Protein AF-A0AAC8YVH4-F1 (afdb_monomer_lite)

Secondary structure (DSSP, 8-state):
--S---HHHHTTTT-HHHHHHHHHTTPPPP-TTTT-EE-EEEEESSTTHHHHHHHHHHHHHHTT-EESSTTSEEEEETTSSS-HHHHT--

pLDDT: mean 82.09, std 15.29, range [42.44, 97.94]

Foldseek 3Di:
DDDDDDLCVQQVHPNPVRSVVCVVVVRDHDLVCAAAEAADEFEEQDPDQVVVLVVVVVVVVVSNYHHPDPPRRYGDYPAPPHDPVPRPPD

Organism: Aminobacter aminovorans (NCBI:txid83263)

Radius of gyration: 19.47 Å; chains: 1; bounding box: 40×30×52 Å

Sequence (90 aa):
MNGIYPMWVAAHGKQAGEAKVVELAGWPYPRHLAGRLFPVVVHGDVEGAKNVRRLLVDWLAFMRLAPASARAQLDRHIGYWQPCATSHLA

Structure (mmCIF, N/CA/C/O backbone):
data_AF-A0AAC8YVH4-F1
#
_entry.id   AF-A0AAC8YVH4-F1
#
loop_
_atom_site.group_PDB
_atom_site.id
_atom_site.type_symbol
_atom_site.label_atom_id
_atom_site.label_alt_id
_atom_site.label_comp_id
_atom_site.label_asym_id
_atom_site.label_entity_id
_atom_site.label_seq_id
_atom_site.pdbx_PDB_ins_code
_atom_site.Cartn_x
_atom_site.Cartn_y
_atom_site.Cartn_z
_atom_site.occupancy
_atom_site.B_iso_or_equiv
_atom_site.auth_seq_id
_atom_site.auth_comp_id
_atom_site.auth_asym_id
_atom_site.auth_atom_id
_atom_site.pdbx_PDB_model_num
ATOM 1 N N . MET A 1 1 ? 20.540 -16.306 -17.689 1.00 42.44 1 MET A N 1
ATOM 2 C CA . MET A 1 1 ? 20.393 -15.507 -16.451 1.00 42.44 1 MET A CA 1
ATOM 3 C C . MET A 1 1 ? 18.962 -15.658 -15.969 1.00 42.44 1 MET A C 1
ATOM 5 O O . MET A 1 1 ? 18.054 -15.128 -16.595 1.00 42.44 1 MET A O 1
ATOM 9 N N . ASN A 1 2 ? 18.754 -16.471 -14.935 1.00 44.56 2 ASN A N 1
ATOM 10 C CA . ASN A 1 2 ? 17.423 -16.827 -14.453 1.00 44.56 2 ASN A CA 1
ATOM 11 C C . ASN A 1 2 ? 16.892 -15.741 -13.503 1.00 44.56 2 ASN A C 1
ATOM 13 O O . ASN A 1 2 ? 17.430 -15.571 -12.418 1.00 44.56 2 ASN A O 1
ATOM 17 N N . GLY A 1 3 ? 15.826 -15.049 -13.918 1.00 55.50 3 GLY A N 1
ATOM 18 C CA . GLY A 1 3 ? 14.749 -14.580 -13.040 1.00 55.50 3 GLY A CA 1
ATOM 19 C C . GLY A 1 3 ? 14.985 -13.345 -12.157 1.00 55.50 3 GLY A C 1
ATOM 20 O O . GLY A 1 3 ? 15.406 -13.464 -11.018 1.00 55.50 3 GLY A O 1
ATOM 21 N N . ILE A 1 4 ? 14.513 -12.184 -12.631 1.00 62.16 4 ILE A N 1
ATOM 22 C CA . ILE A 1 4 ? 13.888 -11.127 -11.807 1.00 62.16 4 ILE A CA 1
ATOM 23 C C . ILE A 1 4 ? 14.755 -10.561 -10.651 1.00 62.16 4 ILE A C 1
ATOM 25 O O . ILE A 1 4 ? 14.294 -10.433 -9.518 1.00 62.16 4 ILE A O 1
ATOM 29 N N . TYR A 1 5 ? 16.009 -10.184 -10.909 1.00 64.31 5 TYR A N 1
ATOM 30 C CA . TYR A 1 5 ? 16.788 -9.414 -9.928 1.00 64.31 5 TYR A CA 1
ATOM 31 C C . TYR A 1 5 ? 16.362 -7.937 -9.915 1.00 64.31 5 TYR A C 1
ATOM 33 O O . TYR A 1 5 ? 16.011 -7.408 -10.974 1.00 64.31 5 TYR A O 1
ATOM 41 N N . PRO A 1 6 ? 16.416 -7.246 -8.758 1.00 69.50 6 PRO A N 1
ATOM 42 C CA . PRO A 1 6 ? 16.168 -5.809 -8.679 1.00 69.50 6 PRO A CA 1
ATOM 43 C C . PRO A 1 6 ? 17.084 -5.017 -9.625 1.00 69.50 6 PRO A C 1
ATOM 45 O O . PRO A 1 6 ? 18.254 -5.371 -9.774 1.00 69.50 6 PRO A O 1
ATOM 48 N N . MET A 1 7 ? 16.601 -3.908 -10.196 1.00 69.06 7 MET A N 1
ATOM 49 C CA . MET A 1 7 ? 17.367 -3.100 -11.160 1.00 69.06 7 MET A CA 1
ATOM 50 C C . MET A 1 7 ? 18.732 -2.642 -10.613 1.00 69.06 7 MET A C 1
ATOM 52 O O . MET A 1 7 ? 19.718 -2.644 -11.338 1.00 69.06 7 MET A O 1
ATOM 56 N N . TRP A 1 8 ? 18.823 -2.338 -9.314 1.00 61.56 8 TRP A N 1
ATOM 57 C CA . TRP A 1 8 ? 20.074 -1.948 -8.656 1.00 61.56 8 TRP A CA 1
ATOM 58 C C . TRP A 1 8 ? 21.065 -3.108 -8.486 1.00 61.56 8 TRP A C 1
ATOM 60 O O . TRP A 1 8 ? 22.254 -2.859 -8.344 1.00 61.56 8 TRP A O 1
ATOM 70 N N . VAL A 1 9 ? 20.614 -4.367 -8.524 1.00 71.06 9 VAL A N 1
ATOM 71 C CA . VAL A 1 9 ? 21.516 -5.532 -8.570 1.00 71.06 9 VAL A CA 1
ATOM 72 C C . VAL A 1 9 ? 22.048 -5.719 -9.991 1.00 71.06 9 VAL A C 1
ATOM 74 O O . VAL A 1 9 ? 23.236 -5.959 -10.167 1.00 71.06 9 VAL A O 1
ATOM 77 N N . ALA A 1 10 ? 21.188 -5.557 -11.003 1.00 70.44 10 ALA A N 1
ATOM 78 C CA . ALA A 1 10 ? 21.563 -5.699 -12.412 1.00 70.44 10 ALA A CA 1
ATOM 79 C C . ALA A 1 10 ? 22.483 -4.571 -12.923 1.00 70.44 10 ALA A C 1
ATOM 81 O O . ALA A 1 10 ? 23.324 -4.823 -13.778 1.00 70.44 10 ALA A O 1
ATOM 82 N N . ALA A 1 11 ? 22.336 -3.354 -12.392 1.00 75.19 11 ALA A N 1
ATOM 83 C CA . ALA A 1 11 ? 23.133 -2.170 -12.738 1.00 75.19 11 ALA A CA 1
ATOM 84 C C . ALA A 1 11 ? 24.248 -1.854 -11.715 1.00 75.19 11 ALA A C 1
ATOM 86 O O . ALA A 1 11 ? 24.644 -0.698 -11.556 1.00 75.19 11 ALA A O 1
ATOM 87 N N . HIS A 1 12 ? 24.682 -2.857 -10.940 1.00 75.56 12 HIS A N 1
ATOM 88 C CA . HIS A 1 12 ? 25.777 -2.753 -9.960 1.00 75.56 12 HIS A CA 1
ATOM 89 C C . HIS A 1 12 ? 25.687 -1.537 -9.011 1.00 75.56 12 HIS A C 1
ATOM 91 O O . HIS A 1 12 ? 26.685 -0.899 -8.670 1.00 75.56 12 HIS A O 1
ATOM 97 N N . GLY A 1 13 ? 24.479 -1.202 -8.557 1.00 74.00 13 GLY A N 1
ATOM 98 C CA . GLY A 1 13 ? 24.219 -0.114 -7.621 1.00 74.00 13 GLY A CA 1
ATOM 99 C C . GLY A 1 13 ? 23.821 1.199 -8.298 1.00 74.00 13 GLY A C 1
ATOM 100 O O . GLY A 1 13 ? 22.746 1.296 -8.885 1.00 74.00 13 GLY A O 1
ATOM 101 N N . LYS A 1 14 ? 24.635 2.251 -8.118 1.00 74.81 14 LYS A N 1
ATOM 102 C CA . LYS A 1 14 ? 24.298 3.653 -8.462 1.00 74.81 14 LYS A CA 1
ATOM 103 C C . LYS A 1 14 ? 24.772 4.091 -9.858 1.00 74.81 14 LYS A C 1
ATOM 105 O O . LYS A 1 14 ? 24.949 5.284 -10.099 1.00 74.81 14 LYS A O 1
ATOM 110 N N . GLN A 1 15 ? 25.007 3.157 -10.776 1.00 83.19 15 GLN A N 1
ATOM 111 C CA . GLN A 1 15 ? 25.477 3.488 -12.121 1.00 83.19 15 GLN A CA 1
ATOM 112 C C . GLN A 1 15 ? 24.297 3.808 -13.046 1.00 83.19 15 GLN A C 1
ATOM 114 O O . GLN A 1 15 ? 23.674 2.923 -13.629 1.00 83.19 15 GLN A O 1
ATOM 119 N N . ALA A 1 16 ? 23.986 5.099 -13.194 1.00 84.56 16 ALA A N 1
ATOM 120 C CA . ALA A 1 16 ? 22.829 5.552 -13.975 1.00 84.56 16 ALA A CA 1
ATOM 121 C C . ALA A 1 16 ? 22.866 5.101 -15.451 1.00 84.56 16 ALA A C 1
ATOM 123 O O . ALA A 1 16 ? 21.824 4.792 -16.027 1.00 84.56 16 ALA A O 1
ATOM 124 N N . GLY A 1 17 ? 24.059 5.032 -16.058 1.00 87.31 17 GLY A N 1
ATOM 125 C CA . GLY A 1 17 ? 24.230 4.568 -17.439 1.00 87.31 17 GLY A CA 1
ATOM 126 C C . GLY A 1 17 ? 23.832 3.101 -17.626 1.00 87.31 17 GLY A C 1
ATOM 127 O O . GLY A 1 17 ? 23.081 2.783 -18.545 1.00 87.31 17 GLY A O 1
ATOM 128 N N . GLU A 1 18 ? 24.269 2.224 -16.722 1.00 83.56 18 GLU A N 1
ATOM 129 C CA . GLU A 1 18 ? 23.934 0.795 -16.757 1.00 83.56 18 GLU A CA 1
ATOM 130 C C . GLU A 1 18 ? 22.441 0.561 -16.491 1.00 83.56 18 GLU A C 1
ATOM 132 O O . GLU A 1 18 ? 21.797 -0.213 -17.199 1.00 83.56 18 GLU A O 1
ATOM 137 N N . ALA A 1 19 ? 21.859 1.294 -15.535 1.00 84.81 19 ALA A N 1
ATOM 138 C CA . ALA A 1 19 ? 20.429 1.217 -15.237 1.00 84.81 19 ALA A CA 1
ATOM 139 C C . ALA A 1 19 ? 19.566 1.568 -16.459 1.00 84.81 19 ALA A C 1
ATOM 141 O O . ALA A 1 19 ? 18.609 0.854 -16.755 1.00 84.81 19 ALA A O 1
ATOM 142 N N . LYS A 1 20 ? 19.946 2.607 -17.218 1.00 86.69 20 LYS A N 1
ATOM 143 C CA . LYS A 1 20 ? 19.251 2.997 -18.454 1.00 86.69 20 LYS A CA 1
ATOM 144 C C . LYS A 1 20 ? 19.303 1.901 -19.519 1.00 86.69 20 LYS A C 1
ATOM 146 O O . LYS A 1 20 ? 18.307 1.668 -20.195 1.00 86.69 20 LYS A O 1
ATOM 151 N N . VAL A 1 21 ? 20.444 1.228 -19.681 1.00 88.62 21 VAL A N 1
ATOM 152 C CA . VAL A 1 21 ? 20.571 0.110 -20.635 1.00 88.62 21 VAL A CA 1
ATOM 153 C C . VAL A 1 21 ? 19.658 -1.047 -20.229 1.00 88.62 21 VAL A C 1
ATOM 155 O O . VAL A 1 21 ? 18.945 -1.581 -21.075 1.00 88.62 21 VAL A O 1
ATOM 158 N N . VAL A 1 22 ? 19.628 -1.393 -18.939 1.00 85.81 22 VAL A N 1
ATOM 159 C CA . VAL A 1 22 ? 18.751 -2.444 -18.395 1.00 85.81 22 VAL A CA 1
ATOM 160 C C . VAL A 1 22 ? 17.270 -2.085 -18.572 1.00 85.81 22 VAL A C 1
ATOM 162 O O . VAL A 1 22 ? 16.480 -2.931 -18.987 1.00 85.81 22 VAL A O 1
ATOM 165 N N . GLU A 1 23 ? 16.888 -0.832 -18.316 1.00 84.94 23 GLU A N 1
ATOM 166 C CA . GLU A 1 23 ? 15.522 -0.339 -18.524 1.00 84.94 23 GLU A CA 1
ATOM 167 C C . GLU A 1 23 ? 15.109 -0.408 -20.002 1.00 84.94 23 GLU A C 1
ATOM 169 O O . GLU A 1 23 ? 14.067 -0.984 -20.320 1.00 84.94 23 GLU A O 1
ATOM 174 N N . LEU A 1 24 ? 15.949 0.099 -20.915 1.00 90.69 24 LEU A N 1
ATOM 175 C CA . LEU A 1 24 ? 15.701 0.055 -22.362 1.00 90.69 24 LEU A CA 1
ATOM 176 C C . LEU A 1 24 ? 15.663 -1.375 -22.918 1.00 90.69 24 LEU A C 1
ATOM 178 O O . LEU A 1 24 ? 14.961 -1.628 -23.895 1.00 90.69 24 LEU A O 1
ATOM 182 N N . ALA A 1 25 ? 16.364 -2.318 -22.284 1.00 89.75 25 ALA A N 1
ATOM 183 C CA . ALA A 1 25 ? 16.286 -3.744 -22.602 1.00 89.75 25 ALA A CA 1
ATOM 184 C C . ALA A 1 25 ? 14.967 -4.404 -22.141 1.00 89.75 25 ALA A C 1
ATOM 186 O O . ALA A 1 25 ? 14.798 -5.614 -22.297 1.00 89.75 25 ALA A O 1
ATOM 187 N N . GLY A 1 26 ? 14.025 -3.631 -21.588 1.00 86.56 26 GLY A N 1
ATOM 188 C CA . GLY A 1 26 ? 12.690 -4.100 -21.223 1.00 86.56 26 GLY A CA 1
ATOM 189 C C . GLY A 1 26 ? 12.644 -4.799 -19.870 1.00 86.56 26 GLY A C 1
ATOM 190 O O . GLY A 1 26 ? 11.893 -5.762 -19.706 1.00 86.56 26 GLY A O 1
ATOM 191 N N . TRP A 1 27 ? 13.455 -4.353 -18.904 1.00 85.19 27 TRP A N 1
ATOM 192 C CA . TRP A 1 27 ? 13.517 -4.985 -17.589 1.00 85.19 27 TRP A CA 1
ATOM 193 C C . TRP A 1 27 ? 12.130 -5.067 -16.919 1.00 85.19 27 TRP A C 1
ATOM 195 O O . TRP A 1 27 ? 11.492 -4.039 -16.664 1.00 85.19 27 TRP A O 1
ATOM 205 N N . PRO A 1 28 ? 11.641 -6.282 -16.607 1.00 85.06 28 PRO A N 1
ATOM 206 C CA . PRO A 1 28 ? 10.335 -6.450 -15.996 1.00 85.06 28 PRO A CA 1
ATOM 207 C C . PRO A 1 28 ? 10.410 -6.142 -14.498 1.00 85.06 28 PRO A C 1
ATOM 209 O O . PRO A 1 28 ? 11.125 -6.810 -13.750 1.00 85.06 28 PRO A O 1
ATOM 212 N N . TYR A 1 29 ? 9.624 -5.165 -14.039 1.00 85.69 29 TYR A N 1
ATOM 213 C CA . TYR A 1 29 ? 9.566 -4.809 -12.620 1.00 85.69 29 TYR A CA 1
ATOM 214 C C . TYR A 1 29 ? 9.102 -6.008 -11.755 1.00 85.69 29 TYR A C 1
ATOM 216 O O . TYR A 1 29 ? 7.991 -6.508 -11.975 1.00 85.69 29 TYR A O 1
ATOM 224 N N . PRO A 1 30 ? 9.890 -6.456 -10.755 1.00 87.44 30 PRO A N 1
ATOM 225 C CA . PRO A 1 30 ? 9.585 -7.599 -9.910 1.00 87.44 30 PRO A CA 1
ATOM 226 C C . PRO A 1 30 ? 8.287 -7.395 -9.142 1.00 87.44 30 PRO A C 1
ATOM 228 O O . PRO A 1 30 ? 8.144 -6.450 -8.371 1.00 87.44 30 PRO A O 1
ATOM 231 N N . ARG A 1 31 ? 7.344 -8.324 -9.294 1.00 90.94 31 ARG A N 1
ATOM 232 C CA . ARG A 1 31 ? 6.115 -8.373 -8.489 1.00 90.94 31 ARG A CA 1
ATOM 233 C C . ARG A 1 31 ? 5.915 -9.783 -7.953 1.00 90.94 31 ARG A C 1
ATOM 235 O O . ARG A 1 31 ? 4.962 -10.466 -8.306 1.00 90.94 31 ARG A O 1
ATOM 242 N N . HIS A 1 32 ? 6.841 -10.232 -7.105 1.00 89.12 32 HIS A N 1
ATOM 243 C CA . HIS A 1 32 ? 6.860 -11.604 -6.570 1.00 89.12 32 HIS A CA 1
ATOM 244 C C . HIS A 1 32 ? 5.587 -11.994 -5.802 1.00 89.12 32 HIS A C 1
ATOM 246 O O . HIS A 1 32 ? 5.292 -13.175 -5.650 1.00 89.12 32 HIS A O 1
ATOM 252 N N . LEU A 1 33 ? 4.837 -11.006 -5.310 1.00 93.94 33 LEU A N 1
ATOM 253 C CA . LEU A 1 33 ? 3.607 -11.200 -4.544 1.00 93.94 33 LEU A CA 1
ATOM 254 C C . LEU A 1 33 ? 2.331 -10.984 -5.374 1.00 93.94 33 LEU A C 1
ATOM 256 O O . LEU A 1 33 ? 1.244 -10.990 -4.801 1.00 93.94 33 LEU A O 1
ATOM 260 N N . ALA A 1 34 ? 2.434 -10.791 -6.693 1.00 96.06 34 ALA A N 1
ATOM 261 C CA . ALA A 1 34 ? 1.271 -10.587 -7.555 1.00 96.06 34 ALA A CA 1
ATOM 262 C C . ALA A 1 34 ? 0.218 -11.698 -7.365 1.00 96.06 34 ALA A C 1
ATOM 264 O O . ALA A 1 34 ? 0.553 -12.876 -7.252 1.00 96.06 34 ALA A O 1
ATOM 265 N N . GLY A 1 35 ? -1.059 -11.312 -7.317 1.00 96.31 35 GLY A N 1
ATOM 266 C CA . GLY A 1 35 ? -2.196 -12.212 -7.095 1.00 96.31 35 GLY A CA 1
ATOM 267 C C . GLY A 1 35 ? -2.477 -12.557 -5.628 1.00 96.31 35 GLY A C 1
ATOM 268 O O . GLY A 1 35 ? -3.505 -13.167 -5.342 1.00 96.31 35 GLY A O 1
ATOM 269 N N . ARG A 1 36 ? -1.617 -12.161 -4.680 1.00 97.69 36 ARG A N 1
ATOM 270 C CA . ARG A 1 36 ? -1.887 -12.364 -3.249 1.00 97.69 36 ARG A CA 1
ATOM 271 C C . ARG A 1 36 ? -2.903 -11.363 -2.713 1.00 97.69 36 ARG A C 1
ATOM 273 O O . ARG A 1 36 ? -3.005 -10.235 -3.196 1.00 97.69 36 ARG A O 1
ATOM 280 N N . LEU A 1 37 ? -3.615 -11.789 -1.672 1.00 97.94 37 LEU A N 1
ATOM 281 C CA . LEU A 1 37 ? -4.518 -10.933 -0.915 1.00 97.94 37 LEU A CA 1
ATOM 282 C C . LEU A 1 37 ? -3.760 -10.131 0.145 1.00 97.94 37 LEU A C 1
ATOM 284 O O . LEU A 1 37 ? -2.802 -10.635 0.733 1.00 97.94 37 LEU A O 1
ATOM 288 N N . PHE A 1 38 ? -4.223 -8.913 0.427 1.00 97.31 38 PHE A N 1
ATOM 289 C CA . PHE A 1 38 ? -3.692 -8.091 1.513 1.00 97.31 38 PHE A CA 1
ATOM 290 C C . PHE A 1 38 ? -4.797 -7.436 2.362 1.00 97.31 38 PHE A C 1
ATOM 292 O O . PHE A 1 38 ? -5.818 -6.988 1.826 1.00 97.31 38 PHE A O 1
ATOM 299 N N . PRO A 1 39 ? -4.590 -7.337 3.686 1.00 96.81 39 PRO A N 1
ATOM 300 C CA . PRO A 1 39 ? -5.236 -6.354 4.546 1.00 96.81 39 PRO A CA 1
ATOM 301 C C . PRO A 1 39 ? -4.293 -5.180 4.879 1.00 96.81 39 PRO A C 1
ATOM 303 O O . PRO A 1 39 ? -3.074 -5.334 4.887 1.00 96.81 39 PRO A O 1
ATOM 306 N N . VAL A 1 40 ? -4.857 -4.011 5.191 1.00 95.88 40 VAL A N 1
ATOM 307 C CA . VAL A 1 40 ? -4.146 -2.842 5.737 1.00 95.88 40 VAL A CA 1
ATOM 308 C C . VAL A 1 40 ? -4.967 -2.251 6.879 1.00 95.88 40 VAL A C 1
ATOM 310 O O . VAL A 1 40 ? -6.145 -1.934 6.708 1.00 95.88 40 VAL A O 1
ATOM 313 N N . VAL A 1 41 ? -4.320 -2.045 8.023 1.00 93.25 41 VAL A N 1
ATOM 314 C CA . VAL A 1 41 ? -4.852 -1.276 9.150 1.00 93.25 41 VAL A CA 1
ATOM 315 C C . VAL A 1 41 ? -3.848 -0.181 9.475 1.00 93.25 41 VAL A C 1
ATOM 317 O O . VAL A 1 41 ? -2.676 -0.468 9.703 1.00 93.25 41 VAL A O 1
ATOM 320 N N . VAL A 1 42 ? -4.304 1.067 9.479 1.00 92.69 42 VAL A N 1
ATOM 321 C CA . VAL A 1 42 ? -3.492 2.229 9.846 1.00 92.69 42 VAL A CA 1
ATOM 322 C C . VAL A 1 42 ? -4.126 2.919 11.041 1.00 92.69 42 VAL A C 1
ATOM 324 O O . VAL A 1 42 ? -5.328 3.184 11.053 1.00 92.69 42 VAL A O 1
ATOM 327 N N . HIS A 1 43 ? -3.300 3.232 12.033 1.00 89.06 43 HIS A N 1
ATOM 328 C CA . HIS A 1 43 ? -3.682 4.016 13.198 1.00 89.06 43 HIS A CA 1
ATOM 329 C C . HIS A 1 43 ? -2.790 5.258 13.303 1.00 89.06 43 HIS A C 1
ATOM 331 O O . HIS A 1 43 ? -1.620 5.214 12.927 1.00 89.06 43 HIS A O 1
ATOM 337 N N . GLY A 1 44 ? -3.331 6.362 13.810 1.00 84.62 44 GLY A N 1
ATOM 338 C CA . GLY A 1 44 ? -2.562 7.578 14.088 1.00 84.62 44 GLY A CA 1
ATOM 339 C C . GLY A 1 44 ? -3.258 8.453 15.122 1.00 84.62 44 GLY A C 1
ATOM 340 O O . GLY A 1 44 ? -4.476 8.449 15.191 1.00 84.62 44 GLY A O 1
ATOM 341 N N . ASP A 1 45 ? -2.517 9.177 15.951 1.00 80.19 45 ASP A N 1
ATOM 342 C CA . ASP A 1 45 ? -3.102 10.025 17.007 1.00 80.19 45 ASP A CA 1
ATOM 343 C C . ASP A 1 45 ? -3.829 11.260 16.442 1.00 80.19 45 ASP A C 1
ATOM 345 O O . ASP A 1 45 ? -4.808 11.748 16.995 1.00 80.19 45 ASP A O 1
ATOM 349 N N . VAL A 1 46 ? -3.393 11.721 15.268 1.00 77.75 46 VAL A N 1
ATOM 350 C CA . VAL A 1 46 ? -3.916 12.908 14.582 1.00 77.75 46 VAL A CA 1
ATOM 351 C C . VAL A 1 46 ? -4.139 12.634 13.090 1.00 77.75 46 VAL A C 1
ATOM 353 O O . VAL A 1 46 ? -4.048 11.492 12.622 1.00 77.75 46 VAL A O 1
ATOM 356 N N . GLU A 1 47 ? -4.455 13.689 12.337 1.00 84.38 47 GLU A N 1
ATOM 357 C CA . GLU A 1 47 ? -4.629 13.672 10.885 1.00 84.38 47 GLU A CA 1
ATOM 358 C C . GLU A 1 47 ? -3.484 12.963 10.142 1.00 84.38 47 GLU A C 1
ATOM 360 O O . GLU A 1 47 ? -2.311 13.073 10.494 1.00 84.38 47 GLU A O 1
ATOM 365 N N . GLY A 1 48 ? -3.834 12.241 9.073 1.00 88.81 48 GLY A N 1
ATOM 366 C CA . GLY A 1 48 ? -2.872 11.555 8.198 1.00 88.81 48 GLY A CA 1
ATOM 367 C C . GLY A 1 48 ? -3.029 10.035 8.112 1.00 88.81 48 GLY A C 1
ATOM 368 O O . GLY A 1 48 ? -2.621 9.454 7.105 1.00 88.81 48 GLY A O 1
ATOM 369 N N . ALA A 1 49 ? -3.703 9.387 9.072 1.00 91.44 49 ALA A N 1
ATOM 370 C CA . ALA A 1 49 ? -3.952 7.936 9.043 1.00 91.44 49 ALA A CA 1
ATOM 371 C C . ALA A 1 49 ? -4.649 7.483 7.741 1.00 91.44 49 ALA A C 1
ATOM 373 O O . ALA A 1 49 ? -4.241 6.513 7.097 1.00 91.44 49 ALA A O 1
ATOM 374 N N . LYS A 1 50 ? -5.645 8.252 7.286 1.00 92.06 50 LYS A N 1
ATOM 375 C CA . LYS A 1 50 ? -6.344 8.024 6.014 1.00 92.06 50 LYS A CA 1
ATOM 376 C C . LYS A 1 50 ? -5.424 8.115 4.796 1.00 92.06 50 LYS A C 1
ATOM 378 O O . LYS A 1 50 ? -5.533 7.293 3.884 1.00 92.06 50 LYS A O 1
ATOM 383 N N . ASN A 1 51 ? -4.517 9.091 4.780 1.00 95.19 51 ASN A N 1
ATOM 384 C CA . ASN A 1 51 ? -3.579 9.285 3.673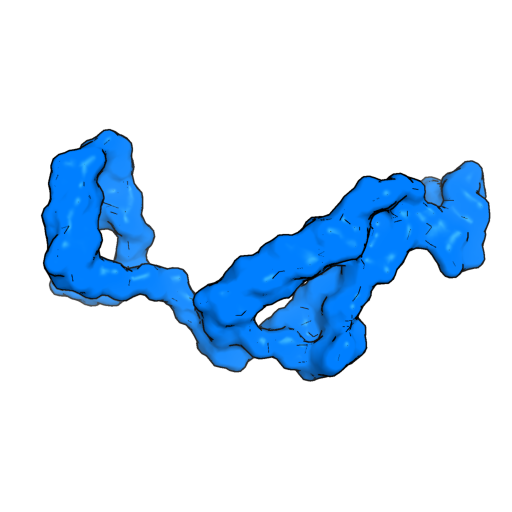 1.00 95.19 51 ASN A CA 1
ATOM 385 C C . ASN A 1 51 ? -2.574 8.137 3.610 1.00 95.19 51 ASN A C 1
ATOM 387 O O . ASN A 1 51 ? -2.346 7.585 2.538 1.00 95.19 51 ASN A O 1
ATOM 391 N N . VAL A 1 52 ? -2.040 7.715 4.757 1.00 95.75 52 VAL A N 1
ATOM 392 C CA . VAL A 1 52 ? -1.127 6.568 4.833 1.00 95.75 52 VAL A CA 1
ATOM 393 C C . VAL A 1 52 ? -1.822 5.290 4.367 1.00 95.75 52 VAL A C 1
ATOM 395 O O . VAL A 1 52 ? -1.265 4.573 3.536 1.00 95.75 52 VAL A O 1
ATOM 398 N N . ARG A 1 53 ? -3.064 5.026 4.804 1.00 96.00 53 ARG A N 1
ATOM 399 C CA . ARG A 1 53 ? -3.827 3.871 4.305 1.00 96.00 53 ARG A CA 1
ATOM 400 C C . ARG A 1 53 ? -3.985 3.929 2.791 1.00 96.00 53 ARG A C 1
ATOM 402 O O . ARG A 1 53 ? -3.756 2.918 2.134 1.00 96.00 53 ARG A O 1
ATOM 409 N N . ARG A 1 54 ? -4.370 5.085 2.240 1.00 96.00 54 ARG A N 1
ATOM 410 C CA . ARG A 1 54 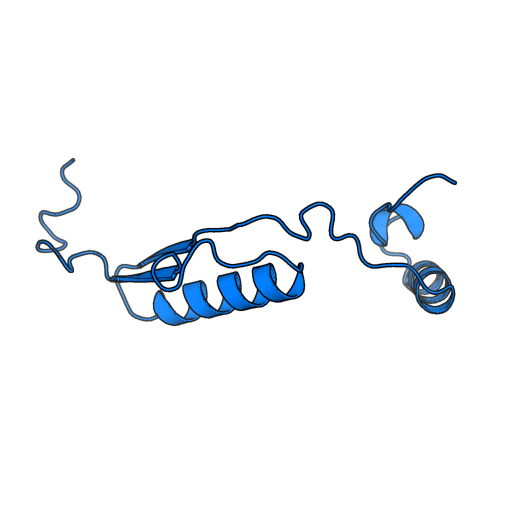? -4.521 5.259 0.788 1.00 96.00 54 ARG A CA 1
ATOM 411 C C . ARG A 1 54 ? -3.210 4.958 0.060 1.00 96.00 54 ARG A C 1
ATOM 413 O O . ARG A 1 54 ? -3.220 4.124 -0.833 1.00 96.00 54 ARG A O 1
ATOM 420 N N . LEU A 1 55 ? -2.102 5.565 0.482 1.00 97.75 55 LEU A N 1
ATOM 421 C CA . LEU A 1 55 ? -0.792 5.380 -0.150 1.00 97.75 55 LEU A CA 1
ATOM 422 C C . LEU A 1 55 ? -0.321 3.919 -0.102 1.00 97.75 55 LEU A C 1
ATOM 424 O O . LEU A 1 55 ? 0.176 3.402 -1.101 1.00 97.75 55 LEU A O 1
ATOM 428 N N . LEU A 1 56 ? -0.522 3.232 1.027 1.00 97.19 56 LEU A N 1
ATOM 429 C CA . LEU A 1 56 ? -0.198 1.809 1.154 1.00 97.19 56 LEU A CA 1
ATOM 430 C C . LEU A 1 56 ? -1.054 0.947 0.223 1.00 97.19 56 LEU A C 1
ATOM 432 O O . LEU A 1 56 ? -0.526 0.079 -0.467 1.00 97.19 56 LEU A O 1
ATOM 436 N N . VAL A 1 57 ? -2.366 1.191 0.186 1.00 96.81 57 VAL A N 1
ATOM 437 C CA . VAL A 1 57 ? -3.296 0.464 -0.690 1.00 96.81 57 VAL A CA 1
ATOM 438 C C . VAL A 1 57 ? -2.931 0.668 -2.158 1.00 96.81 57 VAL A C 1
ATOM 440 O O . VAL A 1 57 ? -2.866 -0.311 -2.899 1.00 96.81 57 VAL A O 1
ATOM 443 N N . ASP A 1 58 ? -2.662 1.906 -2.569 1.00 97.25 58 ASP A N 1
ATOM 444 C CA . ASP A 1 58 ? -2.329 2.238 -3.955 1.00 97.25 58 ASP A CA 1
ATOM 445 C C . ASP A 1 58 ? -1.007 1.576 -4.371 1.00 97.25 58 ASP A C 1
ATOM 447 O O . ASP A 1 58 ? -0.915 0.995 -5.455 1.00 97.25 58 ASP A O 1
ATOM 451 N N . TRP A 1 59 ? -0.005 1.572 -3.484 1.00 96.75 59 TRP A N 1
ATOM 452 C CA . TRP A 1 59 ? 1.260 0.881 -3.732 1.00 96.75 59 TRP A CA 1
ATOM 453 C C . TRP A 1 59 ? 1.082 -0.643 -3.836 1.00 96.75 59 TRP A C 1
ATOM 455 O O . TRP A 1 59 ? 1.572 -1.259 -4.784 1.00 96.75 59 TRP A O 1
ATOM 465 N N . LEU A 1 60 ? 0.330 -1.269 -2.925 1.00 97.00 60 LEU A N 1
ATOM 466 C CA . LEU A 1 60 ? 0.062 -2.715 -2.966 1.00 97.00 60 LEU A CA 1
ATOM 467 C C . LEU A 1 60 ? -0.736 -3.118 -4.219 1.00 97.00 60 LEU A C 1
ATOM 469 O O . LEU A 1 60 ? -0.443 -4.145 -4.839 1.00 97.00 60 LEU A O 1
ATOM 473 N N . ALA A 1 61 ? -1.696 -2.290 -4.637 1.00 95.81 61 ALA A N 1
ATOM 474 C CA . ALA A 1 61 ? -2.448 -2.484 -5.874 1.00 95.81 61 ALA A CA 1
ATOM 475 C C . ALA A 1 61 ? -1.552 -2.331 -7.115 1.00 95.81 61 ALA A C 1
ATOM 477 O O . ALA A 1 61 ? -1.609 -3.166 -8.023 1.00 95.81 61 ALA A O 1
ATOM 478 N N . PHE A 1 62 ? -0.654 -1.336 -7.137 1.00 96.00 62 PHE A N 1
ATOM 479 C CA . PHE A 1 62 ? 0.371 -1.208 -8.179 1.00 96.00 62 PHE A CA 1
ATOM 480 C C . PHE A 1 62 ? 1.244 -2.470 -8.258 1.00 96.00 62 PHE A C 1
ATOM 482 O O . PHE A 1 62 ? 1.530 -2.968 -9.351 1.00 96.00 62 PHE A O 1
ATOM 489 N N . MET A 1 63 ? 1.578 -3.070 -7.115 1.00 96.31 63 MET A N 1
ATOM 490 C CA . MET A 1 63 ? 2.302 -4.343 -7.028 1.00 96.31 63 MET A CA 1
ATOM 491 C C . MET A 1 63 ? 1.482 -5.577 -7.460 1.00 96.31 63 MET A C 1
ATOM 493 O O . MET A 1 63 ? 2.020 -6.684 -7.467 1.00 96.31 63 MET A O 1
ATOM 497 N N . ARG A 1 64 ? 0.232 -5.400 -7.918 1.00 96.50 64 ARG A N 1
ATOM 498 C CA . ARG A 1 64 ? -0.721 -6.448 -8.342 1.00 96.50 64 ARG A CA 1
ATOM 499 C C . ARG A 1 64 ? -1.189 -7.371 -7.219 1.00 96.50 64 ARG A C 1
ATOM 501 O O . ARG A 1 64 ? -1.529 -8.524 -7.484 1.00 96.50 64 ARG A O 1
ATOM 508 N N . LEU A 1 65 ? -1.216 -6.895 -5.980 1.00 97.50 65 LEU A N 1
ATOM 509 C CA . LEU A 1 65 ? -1.948 -7.580 -4.919 1.00 97.50 65 LEU A CA 1
ATOM 510 C C . LEU A 1 65 ? -3.410 -7.114 -4.937 1.00 97.50 65 LEU A C 1
ATOM 512 O O . LEU A 1 65 ? -3.712 -5.997 -5.361 1.00 97.50 65 LEU A O 1
ATOM 516 N N . ALA A 1 66 ? -4.318 -7.964 -4.467 1.00 96.81 66 ALA A N 1
ATOM 517 C CA . ALA A 1 66 ? -5.737 -7.640 -4.358 1.00 96.81 66 ALA A CA 1
ATOM 518 C C . ALA A 1 66 ? -6.131 -7.432 -2.887 1.00 96.81 66 ALA A C 1
ATOM 520 O O . ALA A 1 66 ? -5.613 -8.120 -2.005 1.00 96.81 66 ALA A O 1
ATOM 521 N N . PRO A 1 67 ? -7.046 -6.504 -2.574 1.00 96.38 67 PRO A N 1
ATOM 522 C CA . PRO A 1 67 ? -7.535 -6.375 -1.211 1.00 96.38 67 PRO A CA 1
ATOM 523 C C . PRO A 1 67 ? -8.297 -7.640 -0.804 1.00 96.38 67 PRO A C 1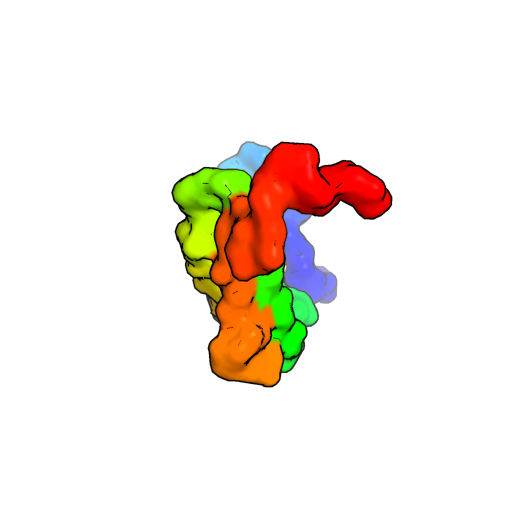
ATOM 525 O O . PRO A 1 67 ? -9.092 -8.169 -1.578 1.00 96.38 67 PRO A O 1
ATOM 528 N N . ALA A 1 68 ? -8.085 -8.107 0.427 1.00 96.62 68 ALA A N 1
ATOM 529 C CA . ALA A 1 68 ? -8.732 -9.322 0.929 1.00 96.62 68 ALA A CA 1
ATOM 530 C C . ALA A 1 68 ? -10.268 -9.198 1.001 1.00 96.62 68 ALA A C 1
ATOM 532 O O . ALA A 1 68 ? -10.980 -10.191 0.899 1.00 96.62 68 ALA A O 1
ATOM 533 N N . SER A 1 69 ? -10.784 -7.979 1.184 1.00 93.62 69 SER A N 1
ATOM 534 C CA . SER A 1 69 ? -12.205 -7.632 1.081 1.00 93.62 69 SER A CA 1
ATOM 535 C C . SER A 1 69 ? -12.384 -6.110 1.023 1.00 93.62 69 SER A C 1
ATOM 537 O O . SER A 1 69 ? -11.445 -5.357 1.291 1.00 93.62 69 SER A O 1
ATOM 539 N N . ALA A 1 70 ? -13.611 -5.638 0.773 1.00 85.56 70 ALA A N 1
ATOM 540 C CA . ALA A 1 70 ? -13.951 -4.213 0.862 1.00 85.56 70 ALA A CA 1
ATOM 541 C C . ALA A 1 70 ? -13.696 -3.609 2.260 1.00 85.56 70 ALA A C 1
ATOM 543 O O . ALA A 1 70 ? -13.466 -2.409 2.380 1.00 85.56 70 ALA A O 1
ATOM 544 N N . ARG A 1 71 ? -13.712 -4.436 3.317 1.00 88.88 71 ARG A N 1
ATOM 545 C CA . ARG A 1 71 ? -13.458 -4.021 4.710 1.00 88.88 71 ARG A CA 1
ATOM 546 C C . ARG A 1 71 ? -12.016 -4.253 5.167 1.00 88.88 71 ARG A C 1
ATOM 548 O O . ARG A 1 71 ? -11.682 -3.909 6.293 1.00 88.88 71 ARG A O 1
ATOM 555 N N . ALA A 1 72 ? -11.157 -4.813 4.316 1.00 91.31 72 ALA A N 1
ATOM 556 C CA . ALA A 1 72 ? -9.774 -5.135 4.665 1.00 91.31 72 ALA A CA 1
ATOM 557 C C . ALA A 1 72 ? -8.837 -3.914 4.672 1.00 91.31 72 ALA A C 1
ATOM 559 O O . ALA A 1 72 ? -7.641 -4.074 4.881 1.00 91.31 72 ALA A O 1
ATOM 560 N N . GLN A 1 73 ? -9.356 -2.711 4.416 1.00 94.25 73 GLN A N 1
ATOM 561 C CA . GLN A 1 73 ? -8.593 -1.469 4.399 1.00 94.25 73 GLN A CA 1
ATOM 562 C C . GLN A 1 73 ? -9.207 -0.510 5.414 1.00 94.25 73 GLN A C 1
ATOM 564 O O . GLN A 1 73 ? -10.268 0.066 5.167 1.00 94.25 73 GLN A O 1
ATOM 569 N N . LEU A 1 74 ? -8.533 -0.333 6.542 1.00 91.50 74 LEU A N 1
ATOM 570 C CA . LEU A 1 74 ? -9.040 0.439 7.666 1.00 91.50 74 LEU A CA 1
ATOM 571 C C . LEU A 1 74 ? -8.050 1.534 8.053 1.00 91.50 74 LEU A C 1
ATOM 573 O O . LEU A 1 74 ? -6.855 1.280 8.182 1.00 91.50 74 LEU A O 1
ATOM 577 N N . ASP A 1 75 ? -8.555 2.747 8.245 1.00 88.50 75 ASP A N 1
ATOM 578 C CA . ASP A 1 75 ? -7.842 3.831 8.912 1.00 88.50 75 ASP A CA 1
ATOM 579 C C . ASP A 1 75 ? -8.670 4.305 10.101 1.00 88.50 75 ASP A C 1
ATOM 581 O O . A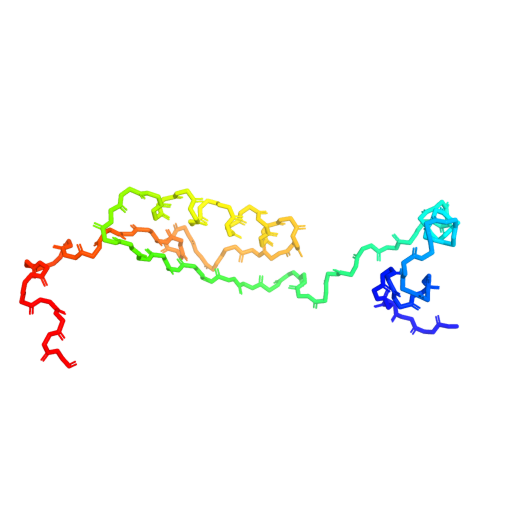SP A 1 75 ? -9.902 4.345 10.032 1.00 88.50 75 ASP A O 1
ATOM 585 N N . ARG A 1 76 ? -7.998 4.578 11.219 1.00 81.62 76 ARG A N 1
ATOM 586 C CA . ARG A 1 76 ? -8.616 5.076 12.451 1.00 81.62 76 ARG A CA 1
ATOM 587 C C . ARG A 1 76 ? -7.670 6.035 13.155 1.00 81.62 76 ARG A C 1
ATOM 589 O O . ARG A 1 76 ? -6.453 5.866 13.083 1.00 81.62 76 ARG A O 1
ATOM 596 N N . HIS A 1 77 ? -8.234 6.986 13.893 1.00 77.50 77 HIS A N 1
ATOM 597 C CA . HIS A 1 77 ? -7.449 7.720 14.875 1.00 77.50 77 HIS A CA 1
ATOM 598 C C . HIS A 1 77 ? -7.353 6.935 16.188 1.00 77.50 77 HIS A C 1
ATOM 600 O O . HIS A 1 77 ? -8.298 6.227 16.561 1.00 77.50 77 HIS A O 1
ATOM 606 N N . ILE A 1 78 ? -6.210 7.034 16.869 1.00 65.00 78 ILE A N 1
ATOM 607 C CA . ILE A 1 78 ? -6.032 6.503 18.223 1.00 65.00 78 ILE A CA 1
ATOM 608 C C . ILE A 1 78 ? -7.061 7.209 19.108 1.00 65.00 78 ILE A C 1
ATOM 610 O O . ILE A 1 78 ? -7.247 8.418 19.043 1.00 65.00 78 ILE A O 1
ATOM 614 N N . GLY A 1 79 ? -7.813 6.416 19.861 1.00 57.16 79 GLY A N 1
ATOM 615 C CA . GLY A 1 79 ? -8.850 6.918 20.750 1.00 57.16 79 GLY A CA 1
ATOM 616 C C . GLY A 1 79 ? -10.279 6.944 20.198 1.00 57.16 79 GLY A C 1
ATOM 617 O O . GLY A 1 79 ? -11.203 7.286 20.930 1.00 57.16 79 GLY A O 1
ATOM 618 N N . TYR A 1 80 ? -10.525 6.445 18.979 1.00 54.06 80 TYR A N 1
ATOM 619 C CA . TYR A 1 80 ? -11.901 6.189 18.502 1.00 54.06 80 TYR A CA 1
ATOM 620 C C . TYR A 1 80 ? -12.638 5.039 19.229 1.00 54.06 80 TYR A C 1
ATOM 622 O O . TYR A 1 80 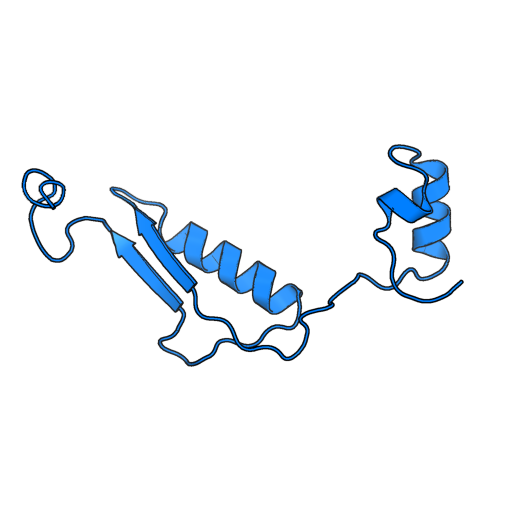? -13.720 4.644 18.800 1.00 54.06 80 TYR A O 1
ATOM 630 N N . TRP A 1 81 ? -12.088 4.530 20.341 1.00 53.38 81 TRP A N 1
ATOM 631 C CA . TRP A 1 81 ? -12.804 3.664 21.287 1.00 53.38 81 TRP A CA 1
ATOM 632 C C . TRP A 1 81 ? -12.705 4.105 22.758 1.00 53.38 81 TRP A C 1
ATOM 634 O O . TRP A 1 81 ? -13.584 3.725 23.522 1.00 53.38 81 TRP A O 1
ATOM 644 N N . GLN A 1 82 ? -11.709 4.913 23.156 1.00 50.78 82 GLN A N 1
ATOM 645 C CA . GLN A 1 82 ? -11.476 5.415 24.526 1.00 50.78 82 GLN A CA 1
ATOM 646 C C . GLN A 1 82 ? -10.531 6.645 24.512 1.00 50.78 82 GLN A C 1
ATOM 648 O O . GLN A 1 82 ? -9.765 6.785 23.566 1.00 50.78 82 GLN A O 1
ATOM 653 N N . PRO A 1 83 ? -10.513 7.523 25.534 1.00 57.75 83 PRO A N 1
ATOM 654 C CA . PRO A 1 83 ? -9.619 8.691 25.585 1.00 57.75 83 PRO A CA 1
ATOM 655 C C . PRO A 1 83 ? -8.118 8.352 25.477 1.00 57.75 83 PRO A C 1
ATOM 657 O O . PRO A 1 83 ? -7.655 7.411 26.118 1.00 57.75 83 PRO A O 1
ATOM 660 N N . CYS A 1 84 ? -7.341 9.171 24.746 1.00 53.38 84 CYS A N 1
ATOM 661 C CA . CYS A 1 84 ? -5.883 9.015 24.562 1.00 53.38 84 CYS A CA 1
ATOM 662 C C . CYS A 1 84 ? -5.130 8.879 25.904 1.00 53.38 84 CYS A C 1
ATOM 664 O O . CYS A 1 84 ? -4.315 7.975 26.087 1.00 53.38 84 CYS A O 1
ATOM 666 N N . ALA A 1 85 ? -5.517 9.680 26.905 1.00 62.72 85 ALA A N 1
ATOM 667 C CA . ALA A 1 85 ? -4.958 9.639 28.260 1.00 62.72 85 ALA A CA 1
ATOM 668 C C . ALA A 1 85 ? -5.120 8.285 28.982 1.00 62.72 85 ALA A C 1
ATOM 670 O O . ALA A 1 85 ? -4.353 7.981 29.890 1.00 62.72 85 ALA A O 1
ATOM 671 N N . THR A 1 86 ? -6.104 7.470 28.595 1.00 63.94 86 THR A N 1
ATOM 672 C CA . THR A 1 86 ? -6.381 6.166 29.217 1.00 63.94 86 THR A CA 1
ATOM 673 C C . THR A 1 86 ? -6.128 4.988 28.275 1.00 63.94 86 THR A C 1
ATOM 675 O O . THR A 1 86 ? -6.174 3.847 28.719 1.00 63.94 86 THR A O 1
ATOM 678 N N . SER A 1 87 ? -5.852 5.230 26.988 1.00 57.81 87 SER A N 1
ATOM 679 C CA . 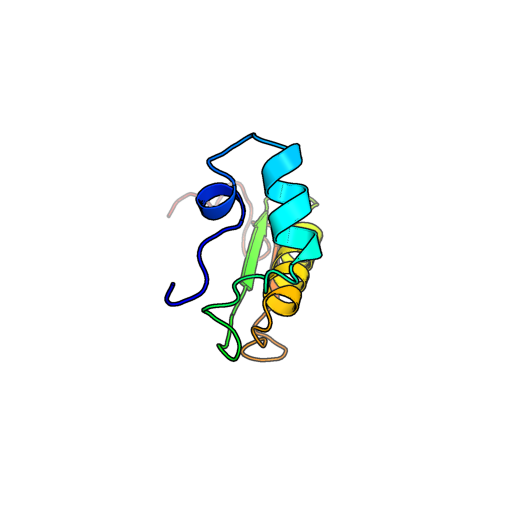SER A 1 87 ? -5.747 4.173 25.969 1.00 57.81 87 SER A CA 1
ATOM 680 C C . SER A 1 87 ? -4.374 3.497 25.862 1.00 57.81 87 SER A C 1
ATOM 682 O O . SER A 1 87 ? -4.248 2.503 25.155 1.00 57.81 87 SER A O 1
ATOM 684 N N . HIS A 1 88 ? -3.348 4.022 26.541 1.00 55.66 88 HIS A N 1
ATOM 685 C CA . HIS A 1 88 ? -1.963 3.521 26.481 1.00 55.66 88 HIS A CA 1
ATOM 686 C C . HIS A 1 88 ? -1.544 2.666 27.690 1.00 55.66 88 HIS A C 1
ATOM 688 O O . HIS A 1 88 ? -0.380 2.303 27.800 1.00 55.66 88 HIS A O 1
ATOM 694 N N . LEU A 1 89 ? -2.468 2.368 28.609 1.00 56.66 89 LEU A N 1
ATOM 695 C CA . LEU A 1 89 ? -2.192 1.682 29.881 1.00 56.66 89 LEU A CA 1
ATOM 696 C C . LEU A 1 89 ? -2.251 0.141 29.797 1.00 56.66 89 LEU A C 1
ATOM 698 O O . LEU A 1 89 ? -2.375 -0.507 30.835 1.00 56.66 89 LEU A O 1
ATOM 702 N N . ALA A 1 90 ? -2.206 -0.438 28.593 1.00 53.00 90 ALA A N 1
ATOM 703 C CA . ALA A 1 90 ? -2.229 -1.889 28.383 1.00 53.00 90 ALA A CA 1
ATOM 704 C C . ALA A 1 90 ? -0.818 -2.486 28.329 1.00 53.00 90 ALA A C 1
ATOM 706 O O . ALA A 1 90 ? 0.040 -1.889 27.639 1.00 53.00 90 ALA A O 1
#